Protein AF-A0A3C1SRD6-F1 (afdb_monomer_lite)

pLDDT: mean 72.75, std 22.77, range [29.36, 97.88]

Radius of gyration: 14.91 Å; chains: 1; bounding box: 24×35×43 Å

Sequence (100 aa):
MGANAIAAANATFSQLRTLYPGRTDTRLRAMLGIAPMLGPNDVAPEVFTLSHARQALDFARQNQVGRPAFWLMARPELPRWRATVAVTCRGSTRQPFDFT

Secondary structure (DSSP, 8-state):
-HHHHHHHHHHHHHHHHHH-TTS-HHHHHTT-EE--B-EE-SSTT-EE-HHHHHHHHHHHHHTT-SEE--B-S--TT-GGGTT-----SS----SS-TT-

Structure (mmCIF, N/CA/C/O backbone):
data_AF-A0A3C1SRD6-F1
#
_entry.id   AF-A0A3C1SRD6-F1
#
loop_
_atom_site.group_PDB
_atom_site.id
_atom_site.type_symbol
_atom_site.label_atom_id
_atom_site.label_alt_id
_atom_site.label_comp_id
_atom_site.label_asym_id
_atom_site.label_entity_id
_atom_site.label_seq_id
_atom_site.pdbx_PDB_ins_code
_atom_site.Cartn_x
_atom_site.Cartn_y
_atom_site.Cartn_z
_atom_site.occupancy
_atom_site.B_iso_or_equiv
_atom_site.auth_seq_id
_atom_site.auth_comp_id
_atom_site.auth_asym_id
_atom_site.auth_atom_id
_atom_site.pdbx_PDB_model_num
ATOM 1 N N . MET A 1 1 ? 8.782 1.863 -6.865 1.00 86.31 1 MET A N 1
ATOM 2 C CA . MET A 1 1 ? 7.303 1.976 -6.798 1.00 86.31 1 MET A CA 1
ATOM 3 C C . MET A 1 1 ? 6.647 1.040 -5.778 1.00 86.31 1 MET A C 1
ATOM 5 O O . MET A 1 1 ? 5.636 1.431 -5.215 1.00 86.31 1 MET A O 1
ATOM 9 N N . GLY A 1 2 ? 7.193 -0.151 -5.482 1.00 86.56 2 GLY A N 1
ATOM 10 C CA . GLY A 1 2 ? 6.605 -1.065 -4.480 1.00 86.56 2 GLY A CA 1
ATOM 11 C C . GLY A 1 2 ? 6.491 -0.450 -3.079 1.00 86.56 2 GLY A C 1
ATOM 12 O O . GLY A 1 2 ? 5.413 -0.448 -2.492 1.00 86.56 2 GLY A O 1
ATOM 13 N N . ALA A 1 3 ? 7.564 0.190 -2.603 1.00 93.25 3 ALA A N 1
ATOM 14 C CA . ALA A 1 3 ? 7.550 0.953 -1.352 1.00 93.25 3 ALA A CA 1
ATOM 15 C C . ALA A 1 3 ? 6.479 2.063 -1.334 1.00 93.25 3 ALA A C 1
ATOM 17 O O . ALA A 1 3 ? 5.817 2.245 -0.319 1.00 93.25 3 ALA A O 1
ATOM 18 N N . ASN A 1 4 ? 6.246 2.747 -2.460 1.00 93.69 4 ASN A N 1
ATOM 19 C CA . ASN A 1 4 ? 5.223 3.795 -2.560 1.00 93.69 4 ASN A CA 1
ATOM 20 C C . ASN A 1 4 ? 3.810 3.213 -2.418 1.00 93.69 4 ASN A C 1
ATOM 22 O O . ASN A 1 4 ? 2.982 3.787 -1.718 1.00 93.69 4 ASN A O 1
ATOM 26 N N . ALA A 1 5 ? 3.543 2.050 -3.022 1.00 90.19 5 ALA A N 1
ATOM 27 C CA . ALA A 1 5 ? 2.263 1.359 -2.860 1.00 90.19 5 ALA A CA 1
ATOM 28 C C . ALA A 1 5 ? 2.024 0.924 -1.402 1.00 90.19 5 ALA A C 1
ATOM 30 O O . ALA A 1 5 ? 0.916 1.063 -0.890 1.00 90.19 5 ALA A O 1
ATOM 31 N N . ILE A 1 6 ? 3.070 0.456 -0.713 1.00 93.19 6 ILE A N 1
ATOM 32 C CA . ILE A 1 6 ? 3.011 0.102 0.714 1.00 93.19 6 ILE A CA 1
ATOM 33 C C . ILE A 1 6 ? 2.788 1.349 1.580 1.00 93.19 6 ILE A C 1
ATOM 35 O O . ILE A 1 6 ? 1.955 1.336 2.486 1.00 93.19 6 ILE A O 1
ATOM 39 N N . ALA A 1 7 ? 3.496 2.442 1.294 1.00 96.38 7 ALA A N 1
ATOM 40 C CA . ALA A 1 7 ? 3.339 3.702 2.011 1.00 96.38 7 ALA A CA 1
ATOM 41 C C . ALA A 1 7 ? 1.913 4.254 1.865 1.00 96.38 7 ALA A C 1
ATOM 43 O O . ALA A 1 7 ? 1.296 4.624 2.863 1.00 96.38 7 ALA A O 1
ATOM 44 N N . ALA A 1 8 ? 1.359 4.222 0.648 1.00 94.75 8 ALA A N 1
ATOM 45 C CA . ALA A 1 8 ? -0.028 4.594 0.387 1.00 94.75 8 ALA A CA 1
ATOM 46 C C . ALA A 1 8 ? -1.007 3.711 1.176 1.00 94.75 8 ALA A C 1
ATOM 48 O O . ALA A 1 8 ? -1.899 4.231 1.841 1.00 94.75 8 ALA A O 1
ATOM 49 N N . ALA A 1 9 ? -0.797 2.391 1.188 1.00 92.94 9 ALA A N 1
ATOM 50 C CA . ALA A 1 9 ? -1.631 1.458 1.943 1.00 92.94 9 ALA A CA 1
ATOM 51 C C . ALA A 1 9 ? -1.626 1.757 3.456 1.00 92.94 9 ALA A C 1
ATOM 53 O O . ALA A 1 9 ? -2.682 1.777 4.090 1.00 92.94 9 ALA A O 1
ATOM 54 N N . ASN A 1 10 ? -0.454 2.049 4.029 1.00 96.25 10 ASN A N 1
ATOM 55 C CA . ASN A 1 10 ? -0.323 2.431 5.437 1.00 96.25 10 ASN A CA 1
ATOM 56 C C . ASN A 1 10 ? -0.990 3.778 5.741 1.00 96.25 10 ASN A C 1
ATOM 58 O O . ASN A 1 10 ? -1.665 3.910 6.761 1.00 96.25 10 ASN A O 1
ATOM 62 N N . ALA A 1 11 ? -0.849 4.768 4.856 1.00 97.75 11 ALA A N 1
ATOM 63 C CA . ALA A 1 11 ? -1.510 6.060 5.011 1.00 97.75 11 ALA A CA 1
ATOM 64 C C . ALA A 1 11 ? -3.041 5.915 4.983 1.00 97.75 11 ALA A C 1
ATOM 66 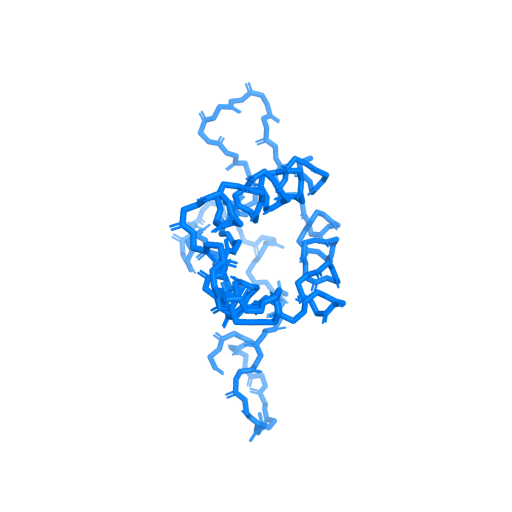O O . ALA A 1 11 ? -3.725 6.449 5.858 1.00 97.75 11 ALA A O 1
ATOM 67 N N . THR A 1 12 ? -3.580 5.129 4.046 1.00 95.56 12 THR A N 1
ATOM 68 C CA . THR A 1 12 ? -5.015 4.821 3.990 1.00 95.56 12 THR A CA 1
ATOM 69 C C . THR A 1 12 ? -5.481 4.073 5.234 1.00 95.56 12 THR A C 1
ATOM 71 O O . THR A 1 12 ? -6.536 4.386 5.780 1.00 95.56 12 THR A O 1
ATOM 74 N N . PHE A 1 13 ? -4.696 3.123 5.743 1.00 95.75 13 PHE A N 1
ATOM 75 C CA . PHE A 1 13 ? -5.015 2.446 6.998 1.00 95.75 13 PHE A CA 1
ATOM 76 C C . PHE A 1 13 ? -5.088 3.421 8.185 1.00 95.75 13 PHE A C 1
ATOM 78 O O . PHE A 1 13 ? -6.036 3.361 8.969 1.00 95.75 13 PHE A O 1
ATOM 85 N N . SER A 1 14 ? -4.151 4.367 8.290 1.00 97.44 14 SER A N 1
ATOM 86 C CA . SER A 1 14 ? -4.196 5.420 9.312 1.00 97.44 14 SER A CA 1
ATOM 87 C C . SER A 1 14 ? -5.444 6.298 9.183 1.00 97.44 14 SER A C 1
ATOM 89 O O . SER A 1 14 ? -6.111 6.555 10.182 1.00 97.44 14 SER A O 1
ATOM 91 N N . GLN A 1 15 ? -5.822 6.685 7.960 1.00 97.88 15 GLN A N 1
ATOM 92 C CA . GLN A 1 15 ? -7.066 7.424 7.706 1.00 97.88 15 GLN A CA 1
ATOM 93 C C . GLN A 1 15 ? -8.301 6.623 8.148 1.00 97.88 15 GLN A C 1
ATOM 95 O O . GLN A 1 15 ? -9.199 7.164 8.792 1.00 97.88 15 GLN A O 1
ATOM 100 N N . LEU A 1 16 ? -8.333 5.318 7.861 1.00 96.62 16 LEU A N 1
ATOM 101 C CA . LEU A 1 16 ? -9.412 4.429 8.289 1.00 96.62 16 LEU A CA 1
ATOM 102 C C . LEU A 1 16 ? -9.520 4.336 9.819 1.00 96.62 16 LEU A C 1
ATOM 104 O O . LEU A 1 16 ? -10.636 4.319 10.336 1.00 96.62 16 LEU A O 1
ATOM 108 N N . ARG A 1 17 ? -8.398 4.321 10.551 1.00 96.62 17 ARG A N 1
ATOM 109 C CA . ARG A 1 17 ? -8.412 4.339 12.027 1.00 96.62 17 ARG A CA 1
ATOM 110 C C . ARG A 1 17 ? -9.038 5.618 12.579 1.00 96.62 17 ARG A C 1
ATOM 112 O O . ARG A 1 17 ? -9.805 5.541 13.533 1.00 96.62 17 ARG A O 1
ATOM 119 N N . THR A 1 18 ? -8.758 6.768 11.965 1.00 97.50 18 THR A N 1
ATOM 120 C CA . THR A 1 18 ? -9.367 8.050 12.353 1.00 97.50 18 THR A CA 1
ATOM 121 C C . THR A 1 18 ? -10.867 8.084 12.062 1.00 97.50 18 THR A C 1
ATOM 123 O O . THR A 1 18 ? -11.640 8.548 12.893 1.00 97.50 18 THR A O 1
ATOM 126 N N . LEU A 1 19 ? -11.293 7.579 10.901 1.00 97.75 19 LEU A N 1
ATOM 127 C CA . LEU A 1 19 ? -12.700 7.609 10.481 1.00 97.75 19 LEU A CA 1
ATOM 128 C C . LEU A 1 19 ? -13.577 6.579 11.207 1.00 97.75 19 LEU A C 1
ATOM 130 O O . LEU A 1 19 ? -14.780 6.785 11.352 1.00 97.75 19 LEU A O 1
ATOM 134 N N . TYR A 1 20 ? -12.994 5.465 11.656 1.00 96.81 20 TYR A N 1
ATOM 135 C CA . TYR A 1 20 ? -13.725 4.351 12.258 1.00 96.81 20 TYR A CA 1
ATOM 136 C C . TYR A 1 20 ? -13.094 3.892 13.587 1.00 96.81 20 TYR A C 1
ATOM 138 O O . TYR A 1 20 ? -12.673 2.736 13.696 1.00 96.81 20 TYR A O 1
ATOM 146 N N . PRO A 1 21 ? -13.069 4.744 14.628 1.00 95.25 21 PRO A N 1
ATOM 147 C CA . PRO A 1 21 ? -12.343 4.473 15.875 1.00 95.25 21 PRO A CA 1
ATOM 148 C C . PRO A 1 21 ? -12.851 3.244 16.651 1.00 95.25 21 PRO A C 1
ATOM 150 O O . PRO A 1 21 ? -12.109 2.666 17.436 1.00 95.25 21 PRO A O 1
ATOM 153 N N . GLY A 1 22 ? -14.098 2.814 16.426 1.00 96.31 22 GLY A N 1
ATOM 154 C CA . GLY A 1 22 ? -14.680 1.618 17.052 1.00 96.31 22 GLY A CA 1
ATOM 155 C C . GLY A 1 22 ? -14.416 0.299 16.313 1.00 96.31 22 GLY A C 1
ATOM 156 O O . GLY A 1 22 ? -14.919 -0.742 16.732 1.00 96.31 22 GLY A O 1
ATOM 157 N N . ARG A 1 23 ? -13.691 0.309 15.186 1.00 96.31 23 ARG A N 1
ATOM 158 C CA . ARG A 1 23 ? -13.379 -0.907 14.416 1.00 96.31 23 ARG A CA 1
ATOM 159 C C . ARG A 1 23 ? -11.992 -1.429 14.764 1.00 96.31 23 ARG A C 1
ATOM 161 O O . ARG A 1 23 ? -11.048 -0.665 14.915 1.00 96.31 23 ARG A O 1
ATOM 168 N N . THR A 1 24 ? -11.862 -2.751 14.806 1.00 96.12 24 THR A N 1
ATOM 169 C CA . THR A 1 24 ? -10.563 -3.403 14.984 1.00 96.12 24 THR A CA 1
ATOM 170 C C . THR A 1 24 ? -9.682 -3.224 13.753 1.00 96.12 24 THR A C 1
ATOM 172 O O . THR A 1 24 ? -10.173 -3.191 12.620 1.00 96.12 24 THR A O 1
ATOM 175 N N . ASP A 1 25 ? -8.368 -3.216 13.962 1.00 93.75 25 ASP A N 1
ATOM 176 C CA . ASP A 1 25 ? -7.373 -3.158 12.889 1.00 93.75 25 ASP A CA 1
ATOM 177 C C . ASP A 1 25 ? -7.603 -4.231 11.817 1.00 93.75 25 ASP A C 1
ATOM 179 O O . ASP A 1 25 ? -7.501 -3.944 10.627 1.00 93.75 25 ASP A O 1
ATOM 183 N N . THR A 1 26 ? -7.994 -5.447 12.208 1.00 91.81 26 THR A N 1
ATOM 184 C CA . THR A 1 26 ? -8.347 -6.526 11.273 1.00 91.81 26 THR A CA 1
ATOM 185 C C . THR A 1 26 ? -9.507 -6.131 10.361 1.00 91.81 26 THR A C 1
ATOM 187 O O . THR A 1 26 ? -9.449 -6.348 9.151 1.00 91.81 26 THR A O 1
ATOM 190 N N . ARG A 1 27 ? -10.563 -5.509 10.907 1.00 92.00 27 ARG A N 1
ATOM 191 C CA . ARG A 1 27 ? -11.708 -5.071 10.100 1.00 92.00 27 ARG A CA 1
ATOM 192 C C . ARG A 1 27 ? -11.337 -3.914 9.178 1.00 92.00 27 ARG A C 1
ATOM 194 O O . ARG A 1 27 ? -11.849 -3.858 8.065 1.00 92.00 27 ARG A O 1
ATOM 201 N N . LEU A 1 28 ? -10.456 -3.023 9.620 1.00 93.19 28 LEU A N 1
ATOM 202 C CA . LEU A 1 28 ? -9.961 -1.910 8.809 1.00 93.19 28 LEU A CA 1
ATOM 203 C C . LEU A 1 28 ? -9.046 -2.393 7.676 1.00 93.19 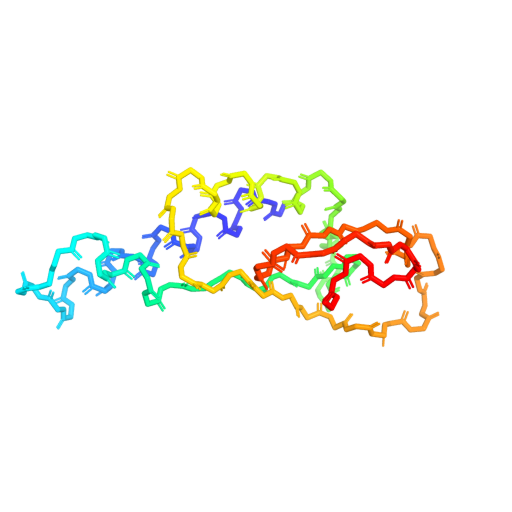28 LEU A C 1
ATOM 205 O O . LEU A 1 28 ? -9.204 -1.965 6.537 1.00 93.19 28 LEU A O 1
ATOM 209 N N . ARG A 1 29 ? -8.155 -3.354 7.940 1.00 90.38 29 ARG A N 1
ATOM 210 C CA . ARG A 1 29 ? -7.322 -4.006 6.913 1.00 90.38 29 ARG A CA 1
ATOM 211 C C . ARG A 1 29 ? -8.168 -4.769 5.896 1.00 90.38 29 ARG A C 1
ATOM 213 O O . ARG A 1 29 ? -7.881 -4.711 4.704 1.00 90.38 29 ARG A O 1
ATOM 220 N N . ALA A 1 30 ? -9.274 -5.375 6.328 1.00 87.88 30 ALA A N 1
ATOM 221 C CA . ALA A 1 30 ? -10.246 -5.991 5.426 1.00 87.88 30 ALA A CA 1
ATOM 222 C C . ALA A 1 30 ? -10.981 -4.979 4.515 1.00 87.88 30 ALA A C 1
ATOM 224 O O . ALA A 1 30 ? -11.527 -5.368 3.486 1.00 87.88 30 ALA A O 1
ATOM 225 N N . MET A 1 31 ? -11.006 -3.689 4.869 1.00 88.44 31 MET A N 1
ATOM 226 C CA . MET A 1 31 ? -11.550 -2.617 4.020 1.00 88.44 31 MET A CA 1
ATOM 227 C C . MET A 1 31 ? -10.510 -2.057 3.040 1.00 88.44 31 MET A C 1
ATOM 229 O O . MET A 1 31 ? -10.874 -1.387 2.076 1.00 88.44 31 MET A O 1
ATOM 233 N N . LEU A 1 32 ? -9.224 -2.315 3.285 1.00 88.12 32 LEU A N 1
ATOM 234 C CA . LEU A 1 32 ? -8.121 -1.807 2.485 1.00 88.12 32 LEU A CA 1
ATOM 235 C C . LEU A 1 32 ? -7.951 -2.621 1.194 1.00 88.12 32 LEU A C 1
ATOM 237 O O . LEU A 1 32 ? -8.121 -3.843 1.171 1.00 88.12 32 LEU A O 1
ATOM 241 N N . GLY A 1 33 ? -7.557 -1.932 0.124 1.00 84.44 33 GLY A N 1
ATOM 242 C CA . GLY A 1 33 ? -7.119 -2.549 -1.119 1.00 84.44 33 GLY A CA 1
ATOM 243 C C . GLY A 1 33 ? -5.921 -1.819 -1.712 1.00 84.44 33 GLY A C 1
ATOM 244 O O . GLY A 1 33 ? -5.749 -0.621 -1.500 1.00 84.44 33 GLY A O 1
ATOM 245 N N . ILE A 1 34 ? -5.087 -2.557 -2.439 1.00 85.06 34 ILE A N 1
ATOM 246 C CA . ILE A 1 34 ? -3.891 -2.040 -3.117 1.00 85.06 34 ILE A CA 1
ATOM 247 C C . ILE A 1 34 ? -4.061 -2.371 -4.591 1.00 85.06 34 ILE A C 1
ATOM 249 O O . ILE A 1 34 ? -4.300 -3.534 -4.896 1.00 85.06 34 ILE A O 1
ATOM 253 N N . ALA A 1 35 ? -3.975 -1.369 -5.469 1.00 84.50 35 ALA A N 1
ATOM 254 C CA . ALA A 1 35 ? -4.204 -1.515 -6.906 1.00 84.50 35 ALA A CA 1
ATOM 255 C C . ALA A 1 35 ? -3.161 -0.730 -7.721 1.00 84.50 35 ALA A C 1
ATOM 257 O O . ALA A 1 35 ? -3.430 0.398 -8.132 1.00 84.50 35 ALA A O 1
ATOM 258 N N . PRO A 1 36 ? -1.951 -1.278 -7.930 1.00 83.12 36 PRO A N 1
ATOM 259 C CA . PRO A 1 36 ? -0.941 -0.626 -8.753 1.00 83.12 36 PRO A CA 1
ATOM 260 C C . PRO A 1 36 ? -1.237 -0.796 -10.252 1.00 83.12 36 PRO A C 1
ATOM 262 O O . PRO A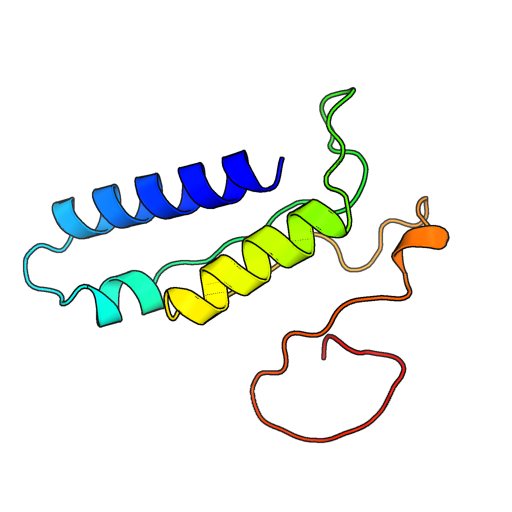 1 36 ? -1.914 -1.746 -10.660 1.00 83.12 36 PRO A O 1
ATOM 265 N N . MET A 1 37 ? -0.668 0.099 -11.065 1.00 83.69 37 MET A N 1
ATOM 266 C CA . MET A 1 37 ? -0.574 -0.055 -12.517 1.00 83.69 37 MET A CA 1
ATOM 267 C C . MET A 1 37 ? 0.703 -0.821 -12.859 1.00 83.69 37 MET A C 1
ATOM 269 O O . MET A 1 37 ? 1.784 -0.343 -12.553 1.00 83.69 37 MET A O 1
ATOM 273 N N . LEU A 1 38 ? 0.594 -2.032 -13.416 1.00 78.88 38 LEU A N 1
ATOM 274 C CA . LEU A 1 38 ? 1.770 -2.846 -13.763 1.00 78.88 38 LEU A CA 1
ATOM 275 C C . LEU A 1 38 ? 2.467 -2.313 -15.023 1.00 78.88 38 LEU A C 1
ATOM 277 O O . LEU A 1 38 ? 1.808 -1.987 -16.008 1.00 78.88 38 LEU A O 1
ATOM 281 N N . GLY A 1 39 ? 3.803 -2.323 -15.024 1.00 77.75 39 GLY A N 1
ATOM 282 C CA . GLY A 1 39 ? 4.602 -1.803 -16.134 1.00 77.75 39 GLY A CA 1
ATOM 283 C C . GLY A 1 39 ? 4.784 -0.282 -16.071 1.00 77.75 39 GLY A C 1
ATOM 284 O O . GLY A 1 39 ? 4.754 0.279 -14.977 1.00 77.75 39 GLY A O 1
ATOM 285 N N . PRO A 1 40 ? 5.069 0.383 -17.204 1.00 80.69 40 PRO A N 1
ATOM 286 C CA . PRO A 1 40 ? 5.162 1.838 -17.262 1.00 80.69 40 PRO A CA 1
ATOM 287 C C . PRO A 1 40 ? 3.846 2.481 -16.833 1.00 80.69 40 PRO A C 1
ATOM 289 O O . PRO A 1 40 ? 2.795 2.080 -17.328 1.00 80.69 40 PRO A O 1
ATOM 292 N N . ASN A 1 41 ? 3.926 3.450 -15.926 1.00 81.50 41 ASN A N 1
ATOM 293 C CA . ASN A 1 41 ? 2.823 4.318 -15.528 1.00 81.50 41 ASN A CA 1
ATOM 294 C C . ASN A 1 41 ? 2.683 5.493 -16.508 1.00 81.50 41 ASN A C 1
ATOM 296 O O . ASN A 1 41 ? 3.589 5.770 -17.293 1.00 81.50 41 ASN A O 1
ATOM 300 N N . ASP A 1 42 ? 1.566 6.219 -16.427 1.00 81.44 42 ASP A N 1
ATOM 301 C CA . ASP A 1 42 ? 1.284 7.365 -17.305 1.00 81.44 42 ASP A CA 1
ATOM 302 C C . ASP A 1 42 ? 2.287 8.531 -17.128 1.00 81.44 42 ASP A C 1
ATOM 304 O O . ASP A 1 42 ? 2.457 9.351 -18.028 1.00 81.44 42 ASP A O 1
AT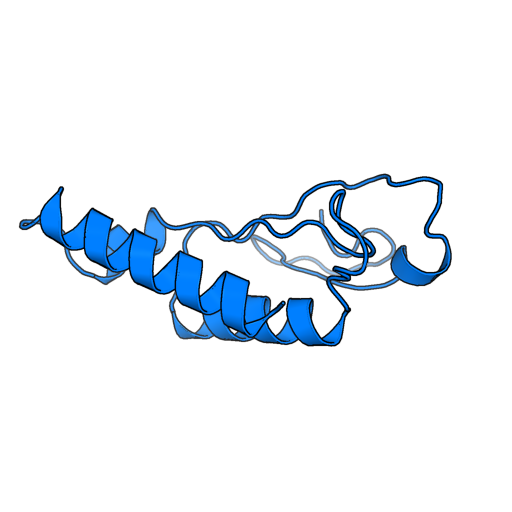OM 308 N N . VAL A 1 43 ? 2.985 8.594 -15.987 1.00 81.12 43 VAL A N 1
ATOM 309 C CA . VAL A 1 43 ? 4.041 9.578 -15.706 1.00 81.12 43 VAL A CA 1
ATOM 310 C C . VAL A 1 43 ? 5.410 8.940 -15.930 1.00 81.12 43 VAL A C 1
ATOM 312 O O . VAL A 1 43 ? 5.883 8.138 -15.126 1.00 81.12 43 VAL A O 1
ATOM 315 N N . ALA A 1 44 ? 6.087 9.307 -17.016 1.00 77.06 44 ALA A N 1
ATOM 316 C CA . ALA A 1 44 ? 7.454 8.854 -17.254 1.00 77.06 44 ALA A CA 1
ATOM 317 C C . ALA A 1 44 ? 8.431 9.465 -16.223 1.00 77.06 44 ALA A C 1
ATOM 319 O O . ALA A 1 44 ? 8.291 10.641 -15.882 1.00 77.06 44 ALA A O 1
ATOM 320 N N . PRO A 1 45 ? 9.450 8.718 -15.751 1.00 84.19 45 PRO A N 1
ATOM 321 C CA . PRO A 1 45 ? 9.844 7.360 -16.147 1.00 84.19 45 PRO A CA 1
ATOM 322 C C . PRO A 1 45 ? 9.329 6.259 -15.192 1.00 84.19 45 PRO A C 1
ATOM 324 O O . PRO A 1 45 ? 10.004 5.247 -14.996 1.00 84.19 45 PRO A O 1
ATOM 327 N N . GLU A 1 46 ? 8.185 6.440 -14.528 1.00 83.81 46 GLU A N 1
ATOM 328 C CA . GLU A 1 46 ? 7.719 5.498 -13.507 1.00 83.81 46 GLU A CA 1
ATOM 329 C C . GLU A 1 46 ? 7.373 4.123 -14.095 1.00 83.81 46 GLU A C 1
ATOM 331 O O . GLU A 1 46 ? 6.544 3.997 -14.992 1.00 83.81 46 GLU A O 1
ATOM 336 N N . VAL A 1 47 ? 7.974 3.063 -13.544 1.00 84.06 47 VAL A N 1
ATOM 337 C CA . VAL A 1 47 ? 7.681 1.675 -13.926 1.00 84.06 47 VAL A CA 1
ATOM 338 C C . VAL A 1 47 ? 7.421 0.822 -12.686 1.00 84.06 47 VAL A C 1
ATOM 340 O O . VAL A 1 47 ? 8.253 0.691 -11.776 1.00 84.06 47 VAL A O 1
ATOM 343 N N . PHE A 1 48 ? 6.267 0.168 -12.657 1.00 82.75 48 PHE A N 1
ATOM 344 C CA . PHE A 1 48 ? 5.914 -0.814 -11.648 1.00 82.75 48 PHE A CA 1
ATOM 345 C C . PHE A 1 48 ? 6.333 -2.226 -12.085 1.00 82.75 48 PHE A C 1
ATOM 347 O O . PHE A 1 48 ? 5.621 -2.942 -12.786 1.00 82.75 48 PHE A O 1
ATOM 354 N N . THR A 1 49 ? 7.536 -2.623 -11.673 1.00 83.81 49 THR A 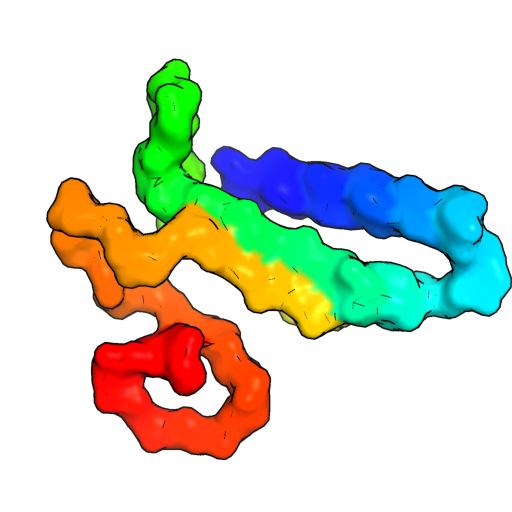N 1
ATOM 355 C CA . THR A 1 49 ? 8.145 -3.915 -12.014 1.00 83.81 49 THR A CA 1
ATOM 356 C C . THR A 1 49 ? 7.535 -5.113 -11.264 1.00 83.81 49 THR A C 1
ATOM 358 O O . THR A 1 49 ? 6.790 -4.954 -10.297 1.00 83.81 49 THR A O 1
ATOM 361 N N . LEU A 1 50 ? 7.919 -6.343 -11.644 1.00 78.38 50 LEU A N 1
ATOM 362 C CA . LEU A 1 50 ? 7.438 -7.578 -10.999 1.00 78.38 50 LEU A CA 1
ATOM 363 C C . LEU A 1 50 ? 7.941 -7.661 -9.557 1.00 78.38 50 LEU A C 1
ATOM 365 O O . LEU A 1 50 ? 7.251 -8.184 -8.687 1.00 78.38 50 LEU A O 1
ATOM 369 N N . SER A 1 51 ? 9.133 -7.122 -9.293 1.00 83.25 51 SER A N 1
ATOM 370 C CA . SER A 1 51 ? 9.674 -7.019 -7.938 1.00 83.25 51 SER A CA 1
ATOM 371 C C . SER A 1 51 ? 8.783 -6.138 -7.057 1.00 83.25 51 SER A C 1
ATOM 373 O O . SER A 1 51 ? 8.433 -6.531 -5.947 1.00 83.25 51 SER A O 1
ATOM 375 N N . HIS A 1 52 ? 8.309 -4.999 -7.579 1.00 85.62 52 HIS A N 1
ATOM 376 C CA . HIS A 1 52 ? 7.354 -4.144 -6.869 1.00 85.62 52 HIS A CA 1
ATOM 377 C C . HIS A 1 52 ? 6.016 -4.853 -6.608 1.00 85.62 52 HIS A C 1
ATOM 379 O O . HIS A 1 52 ? 5.439 -4.690 -5.534 1.00 85.62 52 HIS A O 1
ATOM 385 N N . ALA A 1 53 ? 5.542 -5.667 -7.558 1.00 82.12 53 ALA A N 1
ATOM 386 C CA . ALA A 1 53 ? 4.315 -6.447 -7.395 1.00 82.12 53 ALA A CA 1
ATOM 387 C C . ALA A 1 53 ? 4.446 -7.504 -6.295 1.00 82.12 53 ALA A C 1
ATOM 389 O O . ALA A 1 53 ? 3.546 -7.632 -5.469 1.00 82.12 53 ALA A O 1
ATOM 390 N N . ARG A 1 54 ? 5.587 -8.204 -6.230 1.00 83.50 54 ARG A N 1
ATOM 391 C CA . ARG A 1 54 ? 5.883 -9.158 -5.149 1.00 83.50 54 ARG A CA 1
ATOM 392 C C . ARG A 1 54 ? 5.919 -8.468 -3.787 1.00 83.50 54 ARG A C 1
ATOM 394 O O . ARG A 1 54 ? 5.246 -8.926 -2.877 1.00 83.50 54 ARG A O 1
ATOM 401 N N . GLN A 1 55 ? 6.586 -7.317 -3.679 1.00 86.94 55 GLN A N 1
ATOM 402 C CA . GLN A 1 55 ? 6.609 -6.529 -2.438 1.00 86.94 55 GLN A CA 1
ATOM 403 C C . GLN A 1 55 ? 5.198 -6.145 -1.965 1.00 86.94 55 GLN A C 1
ATOM 4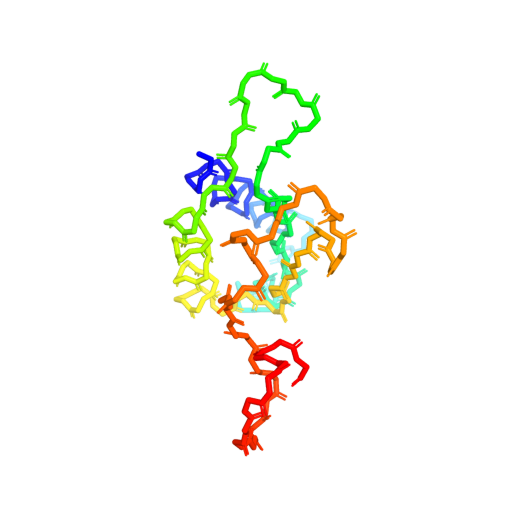05 O O . GLN A 1 55 ? 4.865 -6.323 -0.795 1.00 86.94 55 GLN A O 1
ATOM 410 N N . ALA A 1 56 ? 4.354 -5.641 -2.872 1.00 85.06 56 ALA A N 1
ATOM 411 C CA . ALA A 1 56 ? 2.979 -5.268 -2.545 1.00 85.06 56 ALA A CA 1
ATOM 412 C C . ALA A 1 56 ? 2.118 -6.486 -2.163 1.00 85.06 56 ALA A C 1
ATOM 414 O O . ALA A 1 56 ? 1.297 -6.395 -1.249 1.00 85.06 56 ALA A O 1
ATOM 415 N N . LEU A 1 57 ? 2.324 -7.628 -2.826 1.00 83.44 57 LEU A N 1
ATOM 416 C CA . LEU A 1 57 ? 1.641 -8.882 -2.517 1.00 83.44 57 LEU A CA 1
ATOM 417 C C . LEU A 1 57 ? 2.043 -9.436 -1.146 1.00 83.44 57 LEU A C 1
ATOM 419 O O . LEU A 1 57 ? 1.175 -9.816 -0.362 1.00 83.44 57 LEU A O 1
ATOM 423 N N . ASP A 1 58 ? 3.338 -9.464 -0.844 1.00 86.19 58 ASP A N 1
ATOM 424 C CA . ASP A 1 58 ? 3.846 -9.950 0.438 1.00 86.19 58 ASP A CA 1
ATOM 425 C C . ASP A 1 58 ? 3.344 -9.069 1.581 1.00 86.19 58 ASP A C 1
ATOM 427 O O . ASP A 1 58 ? 2.836 -9.585 2.578 1.00 86.19 58 ASP A O 1
ATOM 431 N N . PHE A 1 59 ? 3.360 -7.745 1.394 1.00 88.25 59 PHE A N 1
ATOM 432 C CA . PHE A 1 59 ? 2.741 -6.813 2.330 1.00 88.25 59 PHE A CA 1
ATOM 433 C C . PHE A 1 59 ? 1.250 -7.115 2.525 1.00 88.25 59 PHE A C 1
ATOM 435 O O . PHE A 1 59 ? 0.799 -7.235 3.665 1.00 88.25 59 PHE A O 1
ATOM 442 N N . ALA A 1 60 ? 0.484 -7.277 1.441 1.00 86.50 60 ALA A N 1
ATOM 443 C CA . ALA A 1 60 ? -0.949 -7.555 1.514 1.00 86.50 60 ALA A CA 1
ATOM 444 C C . ALA A 1 60 ? -1.252 -8.859 2.272 1.00 86.50 60 ALA A C 1
ATOM 446 O O . ALA A 1 60 ? -2.173 -8.889 3.090 1.00 86.50 60 ALA A O 1
ATOM 447 N N . ARG A 1 61 ? -0.448 -9.910 2.050 1.00 84.69 61 ARG A N 1
ATOM 448 C CA . ARG A 1 61 ? -0.549 -11.202 2.748 1.00 84.69 61 ARG A CA 1
ATOM 449 C C . ARG A 1 61 ? -0.226 -11.077 4.233 1.00 84.69 61 ARG A C 1
ATOM 451 O O . ARG A 1 61 ? -1.023 -11.509 5.060 1.00 84.69 61 ARG A O 1
ATOM 458 N N . GLN A 1 62 ? 0.900 -10.447 4.570 1.00 88.81 62 GLN A N 1
ATOM 459 C CA . GLN A 1 62 ? 1.331 -10.239 5.958 1.00 88.81 62 GLN A CA 1
ATOM 460 C C . GLN A 1 62 ? 0.334 -9.391 6.758 1.00 88.81 62 GLN A C 1
ATOM 462 O O . GLN A 1 62 ? 0.191 -9.571 7.962 1.00 88.81 62 GLN A O 1
ATOM 467 N N . ASN A 1 63 ? -0.375 -8.481 6.086 1.00 86.56 63 ASN A N 1
ATOM 468 C CA . ASN A 1 63 ? -1.278 -7.518 6.710 1.00 86.56 63 ASN A CA 1
ATOM 469 C C . ASN A 1 63 ? -2.764 -7.857 6.526 1.00 86.56 63 ASN A C 1
ATOM 471 O O . ASN A 1 63 ? -3.602 -7.022 6.857 1.00 86.56 63 ASN A O 1
ATOM 475 N N . GLN A 1 64 ? -3.097 -9.041 5.998 1.00 84.50 64 GLN A N 1
ATOM 476 C CA . GLN A 1 64 ? -4.479 -9.494 5.781 1.00 84.50 64 GLN A CA 1
ATOM 477 C C . GLN A 1 64 ? -5.359 -8.439 5.083 1.00 84.50 64 GLN A C 1
ATOM 479 O O . GLN A 1 64 ? -6.497 -8.179 5.480 1.00 84.50 64 GLN A O 1
ATOM 484 N N . VAL A 1 65 ? -4.805 -7.790 4.057 1.00 80.75 65 VAL A N 1
ATOM 485 C CA . VAL A 1 65 ? -5.513 -6.770 3.277 1.00 80.75 65 VAL A CA 1
ATOM 486 C C . VAL A 1 65 ? -6.683 -7.424 2.545 1.00 80.75 65 VAL A C 1
ATOM 488 O O . VAL A 1 65 ? -6.507 -8.432 1.861 1.00 80.75 65 VAL A O 1
ATOM 491 N N . GLY A 1 66 ? -7.881 -6.859 2.695 1.00 67.56 66 GLY A N 1
ATOM 492 C CA . GLY A 1 66 ? -9.118 -7.520 2.276 1.00 67.56 66 GLY A CA 1
ATOM 493 C C . GLY A 1 66 ? -9.310 -7.630 0.769 1.00 67.56 66 GLY A C 1
ATOM 494 O O . GLY A 1 66 ? -10.015 -8.532 0.317 1.00 67.56 66 GLY A O 1
ATOM 495 N N . ARG A 1 67 ? -8.693 -6.740 -0.022 1.00 65.56 67 ARG A N 1
ATOM 496 C CA . ARG A 1 67 ? -8.805 -6.790 -1.484 1.00 65.56 67 ARG A CA 1
ATOM 497 C C . ARG A 1 67 ? -7.532 -6.332 -2.207 1.00 65.56 67 ARG A C 1
ATOM 499 O O . ARG A 1 67 ? -7.443 -5.170 -2.605 1.00 65.56 67 ARG A O 1
ATOM 506 N N . PRO A 1 68 ? -6.547 -7.216 -2.425 1.00 57.91 68 PRO A N 1
ATOM 507 C CA . PRO A 1 68 ? -5.524 -6.963 -3.435 1.00 57.91 68 PRO A CA 1
ATOM 508 C C . PRO A 1 68 ? -6.185 -6.914 -4.823 1.00 57.91 68 PRO A C 1
ATOM 510 O O . PRO A 1 68 ? -6.917 -7.825 -5.201 1.00 57.91 68 PRO A O 1
ATOM 513 N N . ALA A 1 69 ? -5.959 -5.833 -5.564 1.00 58.44 69 ALA A N 1
ATOM 514 C CA . ALA A 1 69 ? -6.421 -5.645 -6.937 1.00 58.44 69 ALA A CA 1
ATOM 515 C C . ALA A 1 69 ? -5.249 -5.140 -7.797 1.00 58.44 69 ALA A C 1
ATOM 517 O O . ALA A 1 69 ? -4.169 -4.851 -7.292 1.00 58.44 69 ALA A O 1
ATOM 518 N N . PHE A 1 70 ? -5.420 -5.048 -9.108 1.00 54.72 70 PHE A N 1
ATOM 519 C CA . PHE A 1 70 ? -4.450 -4.401 -9.991 1.00 54.72 70 PHE A CA 1
ATOM 520 C C . PHE A 1 70 ? -5.170 -3.838 -11.217 1.00 54.72 70 PHE A C 1
ATOM 522 O O . PHE A 1 70 ? -6.255 -4.293 -11.577 1.00 54.72 70 PHE A O 1
ATOM 529 N N . TRP A 1 71 ? -4.567 -2.834 -11.846 1.00 52.81 71 TRP A N 1
ATOM 530 C CA . TRP A 1 71 ? -5.053 -2.175 -13.060 1.00 52.81 71 TRP A CA 1
ATOM 531 C C . TRP A 1 71 ? -3.967 -2.359 -14.133 1.00 52.81 71 TRP A C 1
ATOM 533 O O . TRP A 1 71 ? -2.811 -2.053 -13.881 1.00 52.81 71 TRP A O 1
ATOM 543 N N . LEU A 1 72 ? -4.150 -2.922 -15.326 1.00 50.91 72 LEU A N 1
ATOM 544 C CA . LEU A 1 72 ? -5.290 -3.374 -16.127 1.00 50.91 72 LEU A CA 1
ATOM 545 C C . LEU A 1 72 ? -4.944 -4.779 -16.671 1.00 50.91 72 LEU A C 1
ATOM 547 O O . LEU A 1 72 ? -3.783 -5.035 -16.985 1.00 50.91 72 LEU A O 1
ATOM 551 N N . MET A 1 73 ? -5.936 -5.658 -16.865 1.00 45.28 73 MET A N 1
ATOM 552 C CA . MET A 1 73 ? -5.736 -7.013 -17.425 1.00 45.28 73 MET A CA 1
ATOM 553 C C . MET A 1 73 ? -5.251 -7.046 -18.890 1.00 45.28 73 MET A C 1
ATOM 555 O O . MET A 1 73 ? -4.813 -8.092 -19.360 1.00 45.28 73 MET A O 1
ATOM 559 N N . ALA A 1 74 ? -5.287 -5.933 -19.627 1.00 42.69 74 ALA A N 1
ATOM 560 C CA . ALA A 1 74 ? -4.843 -5.894 -21.019 1.00 42.69 74 ALA A CA 1
ATOM 561 C C . ALA A 1 74 ? -4.222 -4.536 -21.384 1.00 42.69 74 ALA A C 1
ATOM 563 O O . ALA A 1 74 ? -4.896 -3.650 -21.900 1.00 42.69 74 ALA A O 1
ATOM 564 N N . ARG A 1 75 ? -2.914 -4.375 -21.152 1.00 49.31 75 ARG A N 1
ATOM 565 C CA . ARG A 1 75 ? -2.105 -3.377 -21.872 1.00 49.31 75 ARG A CA 1
ATOM 566 C C . ARG A 1 75 ? -1.471 -4.099 -23.076 1.00 49.31 75 ARG A C 1
ATOM 568 O O . ARG A 1 75 ? -0.624 -4.974 -22.871 1.00 49.31 75 ARG A O 1
ATOM 575 N N . PRO A 1 76 ? -1.899 -3.825 -24.323 1.00 48.00 76 PRO A N 1
ATOM 576 C CA . PRO A 1 76 ? -1.419 -4.542 -25.512 1.00 48.00 76 PRO A CA 1
ATOM 577 C C . PRO A 1 76 ? 0.089 -4.369 -25.761 1.00 48.00 76 PRO A C 1
ATOM 579 O O . PRO A 1 76 ? 0.704 -5.206 -26.411 1.00 48.00 76 PRO A O 1
ATOM 582 N N . GLU A 1 77 ? 0.692 -3.350 -25.157 1.00 48.03 77 GLU A N 1
ATOM 583 C CA . GLU A 1 77 ? 2.075 -2.907 -25.357 1.00 48.03 77 GLU A CA 1
ATOM 584 C C . GLU A 1 77 ? 3.113 -3.709 -24.548 1.00 48.03 77 GLU A C 1
ATOM 586 O O . GLU A 1 77 ? 4.315 -3.487 -24.672 1.00 48.03 77 GLU A O 1
ATOM 591 N N . LEU A 1 78 ? 2.678 -4.660 -23.709 1.00 48.91 78 LEU A N 1
ATOM 592 C CA . LEU A 1 78 ? 3.545 -5.328 -22.730 1.00 48.91 78 LEU A CA 1
ATOM 593 C C . LEU A 1 78 ? 3.530 -6.867 -22.845 1.00 48.91 78 LEU A C 1
ATOM 595 O O . LEU A 1 78 ? 3.143 -7.553 -21.896 1.00 48.91 78 LEU A O 1
ATOM 599 N N . PRO A 1 79 ? 3.998 -7.462 -23.963 1.00 45.84 79 PRO A N 1
ATOM 600 C CA . PRO A 1 79 ? 4.024 -8.919 -24.141 1.00 45.84 79 PRO A CA 1
ATOM 601 C C . PRO A 1 79 ? 4.866 -9.652 -23.080 1.00 45.84 79 PRO A C 1
ATOM 603 O O . PRO A 1 79 ? 4.537 -10.772 -22.705 1.00 45.84 79 PRO A O 1
ATOM 606 N N . ARG A 1 80 ? 5.901 -9.002 -22.524 1.00 47.53 80 ARG A N 1
ATOM 607 C CA . ARG A 1 80 ? 6.793 -9.569 -21.488 1.00 47.53 80 ARG A CA 1
ATOM 608 C C . ARG A 1 80 ? 6.184 -9.639 -20.082 1.00 47.53 80 ARG A C 1
ATOM 610 O O . ARG A 1 80 ? 6.752 -10.289 -19.213 1.00 47.53 80 ARG A O 1
ATOM 617 N N . TRP A 1 81 ? 5.050 -8.977 -19.857 1.00 39.19 81 TRP A N 1
ATOM 618 C CA . TRP A 1 81 ? 4.408 -8.857 -18.542 1.00 39.19 81 TRP A CA 1
ATOM 619 C C . TRP A 1 81 ? 3.119 -9.681 -18.431 1.00 39.19 81 TRP A C 1
ATOM 621 O O . TRP A 1 81 ? 2.505 -9.730 -17.372 1.00 39.19 81 TRP A O 1
ATOM 631 N N . ARG A 1 82 ? 2.736 -10.371 -19.515 1.00 41.69 82 ARG A N 1
ATOM 632 C CA . ARG A 1 82 ? 1.532 -11.210 -19.610 1.00 41.69 82 ARG A CA 1
ATOM 633 C C . ARG A 1 82 ? 1.624 -12.545 -18.857 1.00 41.69 82 ARG A C 1
ATOM 635 O O . ARG A 1 82 ? 0.615 -13.223 -18.733 1.00 41.69 82 ARG A O 1
ATOM 642 N N . ALA A 1 83 ? 2.807 -12.943 -18.386 1.00 38.44 83 ALA A N 1
ATOM 643 C CA . ALA A 1 83 ? 3.084 -14.328 -17.998 1.00 38.44 83 ALA A CA 1
ATOM 644 C C . ALA A 1 83 ? 3.190 -14.595 -16.487 1.00 38.44 83 ALA A C 1
ATOM 646 O O . ALA A 1 83 ? 3.596 -15.689 -16.099 1.00 38.44 83 ALA A O 1
ATOM 647 N N . THR A 1 84 ? 2.920 -13.641 -15.593 1.00 40.03 84 THR A N 1
ATOM 648 C CA . THR A 1 84 ? 3.116 -13.919 -14.162 1.00 40.03 84 THR A CA 1
ATOM 649 C C . THR A 1 84 ? 2.277 -13.004 -13.296 1.00 40.03 84 THR A C 1
ATOM 651 O O . THR A 1 84 ? 2.485 -11.796 -13.306 1.00 40.03 84 THR A O 1
ATOM 654 N N . VAL A 1 85 ? 1.384 -13.592 -12.509 1.00 39.91 85 VAL A N 1
ATOM 655 C CA . VAL A 1 85 ? 1.280 -13.507 -11.037 1.00 39.91 85 VAL A CA 1
ATOM 656 C C . VAL A 1 85 ? -0.103 -14.128 -10.682 1.00 39.91 85 VAL A C 1
ATOM 658 O O . VAL A 1 85 ? -0.920 -14.323 -11.571 1.00 39.91 85 VAL A O 1
ATOM 661 N N . ALA A 1 86 ? -0.336 -14.558 -9.438 1.00 35.53 86 ALA A N 1
ATOM 662 C CA . ALA A 1 86 ? -1.591 -15.168 -8.990 1.00 35.53 86 ALA A CA 1
ATOM 663 C C . ALA A 1 86 ? -2.004 -14.643 -7.614 1.00 35.53 86 ALA A C 1
ATOM 665 O O . ALA A 1 86 ? -1.191 -14.654 -6.686 1.00 35.53 86 ALA A O 1
ATOM 666 N N . VAL A 1 87 ? -3.263 -14.229 -7.443 1.00 34.69 87 VAL A N 1
ATOM 667 C CA . VAL A 1 87 ? -3.889 -14.002 -6.130 1.00 34.69 87 VAL A CA 1
ATOM 668 C C . VAL A 1 87 ? -5.260 -14.663 -6.152 1.00 34.69 87 VAL A C 1
ATOM 670 O O . VAL A 1 87 ? -6.274 -14.043 -6.444 1.00 34.69 87 VAL A O 1
ATOM 673 N N . THR A 1 88 ? -5.269 -15.962 -5.872 1.00 33.91 88 THR A N 1
ATOM 674 C CA . THR A 1 88 ? -6.482 -16.777 -5.804 1.00 33.91 88 THR A CA 1
ATOM 675 C C . THR A 1 88 ? -7.300 -16.452 -4.553 1.00 33.91 88 THR A C 1
ATOM 677 O O . THR A 1 88 ? -6.833 -16.654 -3.426 1.00 33.91 88 THR A O 1
ATOM 680 N N . CYS A 1 89 ? -8.555 -16.047 -4.747 1.00 34.22 89 CYS A N 1
ATOM 681 C CA . CYS A 1 89 ? -9.620 -16.219 -3.763 1.00 34.22 89 CYS A CA 1
ATOM 682 C C . CYS A 1 89 ? -10.174 -17.647 -3.897 1.00 34.22 89 CYS A C 1
ATOM 684 O O . CYS A 1 89 ? -10.992 -17.905 -4.767 1.00 34.22 89 CYS A O 1
ATOM 686 N N . ARG A 1 90 ? -9.767 -18.535 -2.978 1.00 29.41 90 ARG A N 1
ATOM 687 C CA . ARG A 1 90 ? -10.190 -19.947 -2.825 1.00 29.41 90 ARG A CA 1
ATOM 688 C C . ARG A 1 90 ? -9.724 -20.913 -3.926 1.00 29.41 90 ARG A C 1
ATOM 690 O O . ARG A 1 90 ? -9.803 -20.651 -5.113 1.00 29.41 90 ARG A O 1
ATOM 697 N N . GLY A 1 91 ? -9.181 -22.039 -3.463 1.00 35.00 91 GLY A N 1
ATOM 698 C CA . GLY A 1 91 ? -8.387 -22.976 -4.246 1.00 35.00 91 GLY A CA 1
ATOM 699 C C . GLY A 1 91 ? -9.111 -23.656 -5.405 1.00 35.00 91 GLY A C 1
ATOM 700 O O . GLY A 1 91 ? -10.185 -24.218 -5.235 1.00 35.00 91 GLY A O 1
ATOM 701 N N . SER A 1 92 ? -8.444 -23.681 -6.554 1.00 31.36 92 SER A N 1
ATOM 702 C CA . SER A 1 92 ? -8.334 -24.836 -7.450 1.00 31.36 92 SER A CA 1
ATOM 703 C C . SER A 1 92 ? -7.216 -24.558 -8.466 1.00 31.36 92 SER A C 1
ATOM 705 O O . SER A 1 92 ? -6.924 -23.413 -8.794 1.00 31.36 92 SER A O 1
ATOM 707 N N . THR A 1 93 ? -6.500 -25.599 -8.871 1.00 40.44 93 THR A N 1
ATOM 708 C CA . THR A 1 93 ? -5.288 -25.556 -9.700 1.00 40.44 93 THR A CA 1
ATOM 709 C C . THR A 1 93 ? -5.613 -25.600 -11.198 1.00 40.44 93 THR A C 1
ATOM 711 O O . THR A 1 93 ? -6.204 -26.588 -11.629 1.00 40.44 93 THR A O 1
ATOM 714 N N . ARG A 1 94 ? -5.138 -24.620 -12.000 1.00 29.36 94 ARG A N 1
ATOM 715 C CA . ARG A 1 94 ? -4.435 -24.794 -13.309 1.00 29.36 94 ARG A CA 1
ATOM 716 C C . ARG A 1 94 ? -4.299 -23.491 -14.137 1.00 29.36 94 ARG A C 1
ATOM 718 O O . ARG A 1 94 ? -5.224 -22.700 -14.229 1.00 29.36 94 ARG A O 1
ATOM 725 N N . GLN A 1 95 ? -3.138 -23.351 -14.789 1.00 37.09 95 GLN A N 1
ATOM 726 C CA . GLN A 1 95 ? -2.731 -22.360 -15.815 1.00 37.09 95 GLN A CA 1
ATOM 727 C C . GLN A 1 95 ? -3.667 -22.357 -17.054 1.00 37.09 95 GLN A C 1
ATOM 729 O O . GLN A 1 95 ? -4.294 -23.394 -17.276 1.00 37.09 95 GLN A O 1
ATOM 734 N N . PRO A 1 96 ? -3.729 -21.326 -17.938 1.00 35.91 96 PRO A N 1
ATOM 735 C CA . PRO A 1 96 ? -2.990 -20.065 -18.033 1.00 35.91 96 PRO A CA 1
ATOM 736 C C . PRO A 1 96 ? -3.922 -18.858 -17.817 1.00 35.91 96 PRO A C 1
ATOM 738 O O . PRO A 1 96 ? -4.292 -18.163 -18.750 1.00 35.91 96 PRO A O 1
ATOM 741 N N . PHE A 1 97 ? -4.304 -18.619 -16.572 1.00 40.44 97 PHE A N 1
ATOM 742 C CA . PHE A 1 97 ? -5.010 -17.430 -16.093 1.00 40.44 97 PHE A CA 1
ATOM 743 C C . PHE A 1 97 ? -4.753 -17.375 -14.597 1.00 40.44 97 PHE A C 1
ATOM 745 O O . PHE A 1 97 ? -5.663 -17.523 -13.792 1.00 40.44 97 PHE A O 1
ATOM 752 N N . ASP A 1 98 ? -3.490 -17.228 -14.204 1.00 38.81 98 ASP A N 1
ATOM 753 C CA . ASP A 1 98 ? -3.102 -17.359 -12.795 1.00 38.81 98 ASP A CA 1
ATOM 754 C C . ASP A 1 98 ? -3.799 -16.313 -11.876 1.00 38.81 98 ASP A C 1
ATOM 756 O O . ASP A 1 98 ? -3.689 -16.392 -10.662 1.00 38.81 98 ASP A O 1
ATOM 760 N N . PHE A 1 99 ? -4.614 -15.395 -12.417 1.00 45.47 99 PHE A N 1
ATOM 761 C CA . PHE A 1 99 ? -5.410 -14.394 -11.698 1.00 45.47 99 PHE A CA 1
ATOM 762 C C . PHE A 1 99 ? -6.940 -14.410 -11.914 1.00 45.47 99 PHE A C 1
ATOM 764 O O . PHE A 1 99 ? -7.576 -13.383 -11.666 1.00 45.47 99 PHE A O 1
ATOM 771 N N . THR A 1 100 ? -7.552 -15.516 -12.344 1.00 35.16 100 THR A N 1
ATOM 772 C CA . THR A 1 100 ? -9.001 -15.736 -12.110 1.00 35.16 100 THR A CA 1
ATOM 773 C C . THR A 1 100 ? -9.219 -16.784 -11.042 1.00 35.16 100 THR A C 1
ATOM 775 O O . THR A 1 100 ? -8.581 -17.850 -11.160 1.00 35.16 100 THR A O 1
#

Foldseek 3Di:
DLVVLLVVQVVQLVVLCVVCVPDDSLVSLLVTEGEEEAQQDPDPPDHCYPVSVVSNVVSCVVSVRNYYYYPDQDDPVCPPPNQDDADDPDDDDDDDPRHD